Protein AF-A0A0N0TQ37-F1 (afdb_monomer)

pLDDT: mean 84.05, std 17.1, range [39.34, 98.06]

Mean predicted aligned error: 6.68 Å

Sequence (77 aa):
MGRAVQRVWLNPAHGPAVGRFARERPLVWLDDDFDLFPTARRAFLDRRRDPTALIAVDPATGITADHLAAVEVALRS

Radius of gyration: 13.67 Å; Cα contacts (8 Å, |Δi|>4): 65; chains: 1; bounding box: 27×43×22 Å

Solvent-accessible surface area (backbone atoms only — not comparable to full-atom values): 4972 Å² total; per-r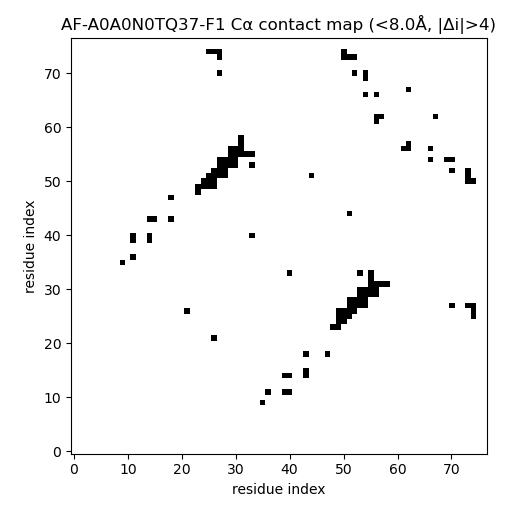esidue (Å²): 141,91,84,75,73,79,75,74,75,78,50,81,67,49,51,63,55,52,49,64,70,45,56,89,41,71,42,74,47,77,45,68,60,68,78,79,43,54,69,52,48,48,59,42,55,75,70,50,89,45,61,72,46,79,44,78,42,50,83,92,77,44,91,49,72,68,57,51,52,51,48,54,54,66,73,74,110

Secondary structure (DSSP, 8-state):
---SSTTSS--TTHHHHHHHHHTTS-EEEEES-TTSSHHHHHHHHTT--S-EEEEE-BTTTBS-HHHHHHHHHHHH-

Foldseek 3Di:
DDDPPVPPPLDLVVLVVQCVVCPLHAEEAEEQCCPVCVPSNVVSVVPHPHQYHYHHDDPVVPDDPVNVVVVVVSRVD

Nearest PDB structures (foldseek):
  3jy6-assembly2_C  TM=5.574E-01  e=1.636E+00  Levilactobacillus brevis ATCC 367
  5vps-assembly1_A  TM=5.590E-01  e=1.524E+00  Burkholderia ambifaria MC40-6
  5idy-assembly1_B  TM=5.456E-01  e=1.883E+00  Burkholderia vietnamiensis G4
  6cn0-assembly1_A  TM=3.789E-01  e=2.021E+00  Proteus mirabilis

Structure (mmCIF, N/CA/C/O backbone):
data_AF-A0A0N0TQ37-F1
#
_entry.id   AF-A0A0N0TQ37-F1
#
loop_
_atom_site.group_PDB
_atom_site.id
_atom_site.type_symbol
_atom_site.label_atom_id
_atom_site.label_alt_id
_atom_site.label_comp_id
_atom_site.label_asym_id
_atom_site.label_entity_id
_atom_site.label_seq_id
_atom_site.pdbx_PDB_ins_code
_atom_site.Cartn_x
_atom_site.Cartn_y
_atom_site.Cartn_z
_atom_site.occupancy
_atom_site.B_iso_or_equiv
_atom_site.auth_seq_id
_atom_site.auth_comp_id
_atom_site.auth_asym_id
_atom_site.auth_atom_id
_atom_site.pdbx_PDB_model_num
ATOM 1 N N . MET A 1 1 ? 14.552 28.095 -2.403 1.00 42.19 1 MET A N 1
ATOM 2 C CA . MET A 1 1 ? 15.411 27.206 -1.589 1.00 42.19 1 MET A CA 1
ATOM 3 C C . MET A 1 1 ? 14.519 26.095 -1.043 1.00 42.19 1 MET A C 1
ATOM 5 O O . MET A 1 1 ? 13.509 26.446 -0.457 1.00 42.19 1 MET A O 1
ATOM 9 N N . GLY A 1 2 ? 14.796 24.809 -1.306 1.00 45.75 2 GLY A N 1
ATOM 10 C CA . GLY A 1 2 ? 13.971 23.701 -0.771 1.00 45.75 2 GLY A CA 1
ATOM 11 C C . GLY A 1 2 ? 13.765 22.476 -1.675 1.00 45.75 2 GLY A C 1
ATOM 12 O O . GLY A 1 2 ? 12.689 21.900 -1.657 1.00 45.75 2 GLY A O 1
ATOM 13 N N . ARG A 1 3 ? 14.742 22.079 -2.505 1.00 51.06 3 ARG A N 1
ATOM 14 C CA . ARG A 1 3 ? 14.538 21.034 -3.537 1.00 51.06 3 ARG A CA 1
ATOM 15 C C . ARG A 1 3 ? 15.580 19.905 -3.536 1.00 51.06 3 ARG A C 1
ATOM 17 O O . ARG A 1 3 ? 15.783 19.257 -4.560 1.00 51.06 3 ARG A O 1
ATOM 24 N N . ALA A 1 4 ? 16.259 19.695 -2.405 1.00 44.03 4 ALA A N 1
ATOM 25 C CA . ALA A 1 4 ? 17.394 18.769 -2.302 1.00 44.03 4 ALA A CA 1
ATOM 26 C C . ALA A 1 4 ? 17.162 17.545 -1.392 1.00 44.03 4 ALA A C 1
ATOM 28 O O . ALA A 1 4 ? 17.917 16.587 -1.504 1.00 44.03 4 ALA A O 1
ATOM 29 N N . VAL A 1 5 ? 16.118 17.517 -0.550 1.00 47.00 5 VAL A N 1
ATOM 30 C CA . VAL A 1 5 ? 15.898 16.395 0.395 1.00 47.00 5 VAL A CA 1
ATOM 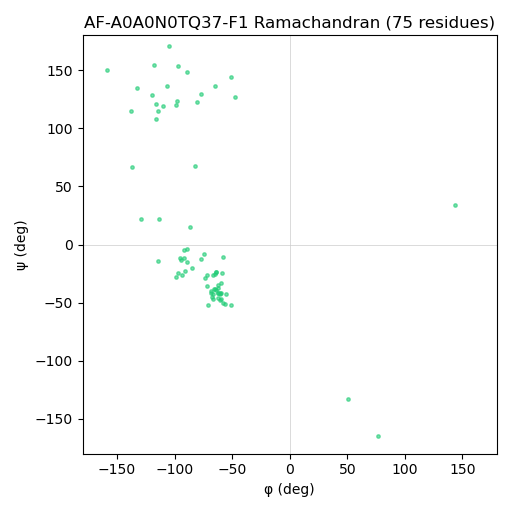31 C C . VAL A 1 5 ? 14.973 15.304 -0.174 1.00 47.00 5 VAL A C 1
ATOM 33 O O . VAL A 1 5 ? 15.128 14.131 0.145 1.00 47.00 5 VAL A O 1
ATOM 36 N N . GLN A 1 6 ? 14.079 15.654 -1.105 1.00 45.56 6 GLN A N 1
ATOM 37 C CA . GLN A 1 6 ? 13.101 14.721 -1.694 1.00 45.56 6 GLN A CA 1
ATOM 38 C C . GLN A 1 6 ? 13.695 13.718 -2.702 1.00 45.56 6 GLN A C 1
ATOM 40 O O . GLN A 1 6 ? 13.005 12.812 -3.145 1.00 45.56 6 GLN A O 1
ATOM 45 N N . ARG A 1 7 ? 14.971 13.854 -3.093 1.00 44.53 7 ARG A N 1
ATOM 46 C CA . ARG A 1 7 ? 15.573 13.024 -4.156 1.00 44.53 7 ARG A CA 1
ATOM 47 C C . ARG A 1 7 ? 16.328 11.788 -3.640 1.00 44.53 7 ARG A C 1
ATOM 49 O O . ARG A 1 7 ? 16.674 10.931 -4.440 1.00 44.53 7 ARG A O 1
ATOM 56 N N . VAL A 1 8 ? 16.575 11.692 -2.328 1.00 39.34 8 VAL A N 1
ATOM 57 C CA . VAL A 1 8 ? 17.302 10.571 -1.689 1.00 39.34 8 VAL A CA 1
ATOM 58 C C . VAL A 1 8 ? 16.364 9.442 -1.226 1.00 39.34 8 VAL A C 1
ATOM 60 O O . VAL A 1 8 ? 16.798 8.298 -1.127 1.00 39.34 8 VAL A O 1
ATOM 63 N N . TRP A 1 9 ? 15.078 9.726 -0.996 1.00 40.09 9 TRP A N 1
ATOM 64 C CA . TRP A 1 9 ? 14.119 8.763 -0.425 1.00 40.09 9 TRP A CA 1
ATOM 65 C C . TRP A 1 9 ? 13.331 7.931 -1.447 1.00 40.09 9 TRP A C 1
ATOM 67 O O . TRP A 1 9 ? 12.639 6.991 -1.068 1.00 40.09 9 TRP A O 1
ATOM 77 N N . LEU A 1 10 ? 13.500 8.199 -2.741 1.00 50.56 10 LEU A N 1
ATOM 78 C CA . LEU A 1 10 ? 12.880 7.450 -3.834 1.00 50.56 10 LEU A CA 1
ATOM 79 C C . LEU A 1 10 ? 13.683 6.180 -4.133 1.00 50.56 10 LEU A C 1
ATOM 81 O O . LEU A 1 10 ? 14.369 6.104 -5.152 1.00 50.56 10 LEU A O 1
ATOM 85 N N . ASN A 1 11 ? 13.701 5.219 -3.206 1.00 55.75 11 ASN A N 1
ATOM 86 C CA . ASN A 1 11 ? 14.633 4.099 -3.303 1.00 55.75 11 ASN A CA 1
ATOM 87 C C . ASN A 1 11 ? 13.943 2.738 -3.520 1.00 55.75 11 ASN A C 1
ATOM 89 O O . ASN A 1 11 ? 13.329 2.209 -2.587 1.00 55.75 11 ASN A O 1
ATOM 93 N N . PRO A 1 12 ? 14.143 2.077 -4.680 1.00 57.91 12 PRO A N 1
ATOM 94 C CA . PRO A 1 12 ? 13.757 0.675 -4.872 1.00 57.91 12 PRO A CA 1
ATOM 95 C C . PRO A 1 12 ? 14.421 -0.297 -3.871 1.00 57.91 12 PRO A C 1
ATOM 97 O O . PRO A 1 12 ? 14.017 -1.456 -3.780 1.00 57.91 12 PRO A O 1
ATOM 100 N N . ALA A 1 13 ? 15.411 0.149 -3.089 1.00 63.34 13 ALA A N 1
ATOM 101 C CA . ALA A 1 13 ? 16.060 -0.643 -2.046 1.00 63.34 13 ALA A CA 1
ATOM 102 C C . ALA A 1 13 ? 15.256 -0.795 -0.739 1.00 63.34 13 ALA A C 1
ATOM 104 O O . ALA A 1 13 ? 15.621 -1.639 0.083 1.00 63.34 13 ALA A O 1
ATOM 105 N N . HIS A 1 14 ? 14.180 -0.030 -0.511 1.00 77.75 14 HIS A N 1
ATOM 106 C CA . HIS A 1 14 ? 13.447 -0.129 0.761 1.00 77.75 14 HIS A CA 1
ATOM 107 C C . HIS A 1 14 ? 12.648 -1.429 0.887 1.00 77.75 14 HIS A C 1
ATOM 109 O O . HIS A 1 14 ? 12.629 -2.020 1.965 1.00 77.75 14 HIS A O 1
ATOM 115 N N . GLY A 1 15 ? 12.077 -1.938 -0.211 1.00 79.25 15 GLY A N 1
ATOM 116 C CA . GLY A 1 15 ? 11.311 -3.192 -0.217 1.00 79.25 15 GLY A CA 1
ATOM 117 C C . GLY A 1 15 ? 12.058 -4.368 0.433 1.00 79.25 15 GLY A C 1
ATOM 118 O O . GLY A 1 15 ? 11.530 -4.977 1.363 1.00 79.25 15 GLY A O 1
ATOM 119 N N . PRO A 1 16 ? 13.307 -4.674 0.032 1.00 86.81 16 PRO A N 1
ATOM 120 C CA . PRO A 1 16 ? 14.122 -5.693 0.696 1.00 86.81 16 PRO A CA 1
ATOM 121 C C . PRO A 1 16 ? 14.322 -5.478 2.204 1.00 86.81 16 PRO A C 1
ATOM 123 O O . PRO A 1 16 ? 14.234 -6.438 2.973 1.00 86.81 16 PRO A O 1
ATOM 126 N N . ALA A 1 17 ? 14.575 -4.243 2.648 1.00 88.25 17 ALA A N 1
ATOM 127 C CA . ALA A 1 17 ? 14.771 -3.935 4.065 1.00 88.25 17 ALA A CA 1
ATOM 128 C C . ALA A 1 17 ? 13.475 -4.118 4.870 1.00 88.25 17 ALA A C 1
ATOM 130 O O . ALA A 1 17 ? 13.486 -4.768 5.917 1.00 88.25 17 ALA A O 1
ATOM 131 N N . VAL A 1 18 ? 12.354 -3.621 4.341 1.00 87.25 18 VAL A N 1
ATOM 132 C CA . VAL A 1 18 ? 11.020 -3.784 4.932 1.00 87.25 18 VAL A CA 1
ATOM 133 C C . VAL A 1 18 ? 10.637 -5.262 4.994 1.00 87.25 18 VAL A C 1
ATOM 135 O O . VAL A 1 18 ? 10.227 -5.745 6.047 1.00 87.25 18 VAL A O 1
ATOM 138 N N . GLY A 1 19 ? 10.851 -6.020 3.916 1.00 88.12 19 GLY A N 1
ATOM 139 C CA . GLY A 1 1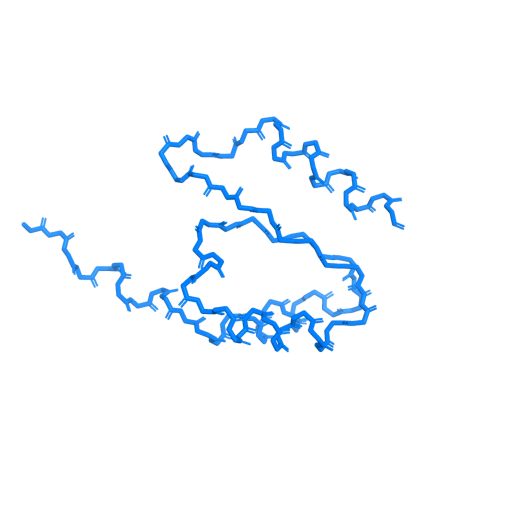9 ? 10.595 -7.462 3.887 1.00 88.12 19 GLY A CA 1
ATOM 140 C C . GLY A 1 19 ? 11.440 -8.228 4.908 1.00 88.12 19 GLY A C 1
ATOM 141 O O . GLY A 1 19 ? 10.923 -9.084 5.625 1.00 88.12 19 GLY A O 1
ATOM 142 N N . ARG A 1 20 ? 12.725 -7.878 5.047 1.00 89.50 20 ARG A N 1
ATOM 143 C CA . ARG A 1 20 ? 13.611 -8.460 6.069 1.00 89.50 20 ARG A CA 1
ATOM 144 C C . ARG A 1 20 ? 13.149 -8.133 7.487 1.00 89.50 20 ARG A C 1
ATOM 146 O O . ARG A 1 20 ? 13.266 -8.983 8.368 1.00 89.50 20 ARG A O 1
ATOM 153 N N . PHE A 1 21 ? 12.667 -6.916 7.718 1.00 89.25 21 PHE A N 1
ATOM 154 C CA . PHE A 1 21 ? 12.112 -6.521 9.007 1.00 89.25 21 PHE A CA 1
ATOM 155 C C . PHE A 1 21 ? 10.823 -7.292 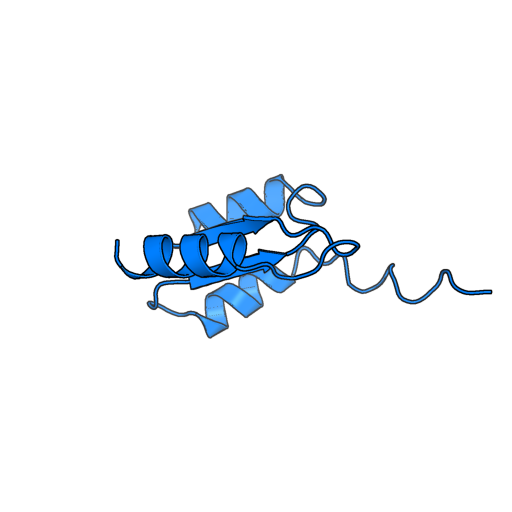9.314 1.00 89.25 21 PHE A C 1
ATOM 157 O O . PHE A 1 21 ? 10.680 -7.840 10.408 1.00 89.25 21 PHE A O 1
ATOM 164 N N . ALA A 1 22 ? 9.909 -7.385 8.347 1.00 90.81 22 ALA A N 1
ATOM 165 C CA . ALA A 1 22 ? 8.649 -8.104 8.493 1.00 90.81 22 ALA A CA 1
ATOM 166 C C . ALA A 1 22 ? 8.869 -9.604 8.758 1.00 90.81 22 ALA A C 1
ATOM 168 O O . ALA A 1 22 ? 8.181 -10.168 9.611 1.00 90.81 22 ALA A O 1
ATOM 169 N N . ARG A 1 23 ? 9.880 -10.224 8.126 1.00 91.12 23 ARG A N 1
ATOM 170 C CA . ARG A 1 23 ? 10.094 -11.685 8.141 1.00 91.12 23 ARG A CA 1
ATOM 171 C C . ARG A 1 23 ? 8.795 -12.404 7.758 1.00 91.12 23 ARG A C 1
ATOM 173 O O . ARG A 1 23 ? 8.152 -11.982 6.813 1.00 91.12 23 ARG A O 1
ATOM 180 N N . GLU A 1 24 ? 8.390 -13.432 8.490 1.00 93.38 24 GLU A N 1
ATOM 181 C CA . GLU A 1 24 ? 7.197 -14.252 8.220 1.00 93.38 24 GLU A CA 1
ATOM 182 C C . GLU A 1 24 ? 5.912 -13.662 8.830 1.00 93.38 24 GLU A C 1
ATOM 184 O O . GLU A 1 24 ? 4.907 -14.341 9.010 1.00 93.38 24 GLU A O 1
ATOM 189 N N . ARG A 1 25 ? 5.939 -12.386 9.232 1.00 92.56 25 ARG A N 1
ATOM 190 C CA . ARG A 1 25 ? 4.768 -11.719 9.810 1.00 92.56 25 ARG A CA 1
ATOM 191 C C . ARG A 1 25 ? 3.936 -11.067 8.708 1.00 92.56 25 ARG A C 1
ATOM 193 O O . ARG A 1 25 ? 4.526 -10.556 7.747 1.00 92.56 25 ARG A O 1
ATOM 200 N N . PRO A 1 26 ? 2.603 -10.992 8.872 1.00 92.75 26 PRO A N 1
ATOM 201 C CA . PRO A 1 26 ? 1.775 -10.082 8.095 1.00 92.75 26 PRO A CA 1
ATOM 202 C C . PRO A 1 26 ? 2.326 -8.653 8.144 1.00 92.75 26 PRO A C 1
ATOM 204 O O . PRO A 1 26 ? 2.869 -8.215 9.164 1.00 92.75 26 PRO A O 1
ATOM 207 N N . LEU A 1 27 ? 2.206 -7.934 7.032 1.00 94.25 27 LEU A N 1
ATOM 208 C CA . LEU A 1 27 ? 2.720 -6.578 6.877 1.00 94.25 27 LEU A CA 1
ATOM 209 C C . LEU A 1 27 ? 1.652 -5.677 6.264 1.00 94.25 27 LEU A C 1
ATOM 211 O O . LEU A 1 27 ? 1.061 -6.009 5.242 1.00 94.25 27 LEU A O 1
ATOM 215 N N . VAL A 1 28 ? 1.492 -4.487 6.830 1.00 95.81 28 VAL A N 1
ATOM 216 C CA . VAL A 1 28 ? 0.807 -3.381 6.163 1.00 95.81 28 VAL A CA 1
ATOM 217 C C . VAL A 1 28 ? 1.790 -2.228 6.033 1.00 95.81 28 VAL A C 1
ATOM 219 O O . VAL A 1 28 ? 2.435 -1.857 7.013 1.00 95.81 28 VAL A O 1
ATOM 222 N N . TRP A 1 29 ? 1.937 -1.692 4.824 1.00 94.12 29 TRP A N 1
ATOM 223 C CA . TRP A 1 29 ? 2.801 -0.549 4.536 1.00 94.12 29 TRP A CA 1
ATOM 224 C C . TRP A 1 29 ? 1.933 0.615 4.059 1.00 94.12 29 TRP A C 1
ATOM 226 O O . TRP A 1 29 ? 1.221 0.483 3.066 1.00 94.12 29 TRP A O 1
ATOM 236 N N . LEU A 1 30 ? 1.992 1.733 4.785 1.00 94.56 30 LEU A N 1
ATOM 237 C CA . LEU A 1 30 ? 1.386 3.003 4.398 1.00 94.56 30 LEU A CA 1
ATOM 238 C C . LEU A 1 30 ? 2.451 3.900 3.767 1.00 94.56 30 LEU A C 1
ATOM 240 O O . LEU A 1 30 ? 3.477 4.144 4.402 1.00 94.56 30 LEU A O 1
ATOM 244 N N . ASP A 1 31 ? 2.224 4.357 2.543 1.00 91.69 31 ASP A N 1
ATOM 245 C CA . ASP A 1 31 ? 3.180 5.175 1.784 1.00 91.69 31 ASP A CA 1
ATOM 246 C C . ASP A 1 31 ? 2.444 5.947 0.681 1.00 91.69 31 ASP A C 1
ATOM 248 O O . ASP A 1 31 ? 1.424 5.471 0.187 1.00 91.69 31 ASP A O 1
ATOM 252 N N . ASP A 1 32 ? 2.915 7.127 0.297 1.00 90.88 32 ASP A N 1
ATOM 253 C CA . ASP A 1 32 ? 2.306 7.957 -0.750 1.00 90.88 32 ASP A CA 1
ATOM 254 C C . ASP A 1 32 ? 2.847 7.659 -2.156 1.00 90.88 32 ASP A C 1
ATOM 256 O O . ASP A 1 32 ? 2.207 7.975 -3.158 1.00 90.88 32 ASP A O 1
ATOM 260 N N . ASP A 1 33 ? 3.974 6.951 -2.243 1.00 88.75 33 ASP A N 1
ATOM 261 C CA . ASP A 1 33 ? 4.787 6.895 -3.459 1.00 88.75 33 ASP A CA 1
ATOM 262 C C . ASP A 1 33 ? 4.839 5.504 -4.131 1.00 88.75 33 ASP A C 1
ATOM 264 O O . ASP A 1 33 ? 5.738 5.194 -4.923 1.00 88.75 33 ASP A O 1
ATOM 268 N N . PHE A 1 34 ? 3.857 4.629 -3.879 1.00 86.75 34 PHE A N 1
ATOM 269 C CA . PHE A 1 34 ? 3.866 3.250 -4.401 1.00 86.75 34 PHE A CA 1
ATOM 270 C C . PHE A 1 34 ? 3.916 3.129 -5.932 1.00 86.75 34 PHE A C 1
ATOM 272 O O . PHE A 1 34 ? 4.359 2.096 -6.449 1.00 86.75 34 PHE A O 1
ATOM 279 N N . ASP A 1 35 ? 3.460 4.145 -6.663 1.00 86.38 35 ASP A N 1
ATOM 280 C CA . ASP A 1 35 ? 3.434 4.143 -8.128 1.00 86.38 35 ASP A CA 1
ATOM 281 C C . ASP A 1 35 ? 4.713 4.694 -8.770 1.00 86.38 35 ASP A C 1
ATOM 283 O O . ASP A 1 35 ? 4.877 4.591 -9.986 1.00 86.38 35 ASP A O 1
ATOM 287 N N . LEU A 1 36 ? 5.672 5.193 -7.981 1.00 86.62 36 LEU A N 1
ATOM 288 C CA . LEU A 1 36 ? 6.946 5.684 -8.514 1.00 86.62 36 LEU A CA 1
ATOM 289 C C . LEU A 1 36 ? 7.865 4.555 -9.008 1.00 86.62 36 LEU A C 1
ATOM 291 O O . LEU A 1 36 ? 8.670 4.764 -9.916 1.00 86.62 36 LEU A O 1
ATOM 295 N N . PHE A 1 37 ? 7.722 3.338 -8.465 1.00 85.44 37 PHE A N 1
ATOM 296 C CA . PHE A 1 37 ? 8.524 2.166 -8.848 1.00 85.44 37 PHE A CA 1
ATOM 297 C C . PHE A 1 37 ? 7.673 0.889 -8.993 1.00 85.44 37 PHE A C 1
ATOM 299 O O . PHE A 1 37 ? 7.855 -0.076 -8.240 1.00 85.44 37 PHE A O 1
ATOM 306 N N . PRO A 1 38 ? 6.769 0.814 -9.987 1.00 87.06 38 PRO A N 1
ATOM 307 C CA . PRO A 1 38 ? 5.781 -0.262 -10.090 1.00 8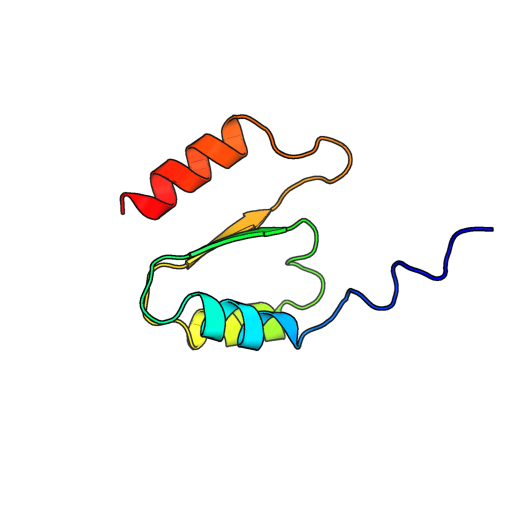7.06 38 PRO A CA 1
ATOM 308 C C . PRO A 1 38 ? 6.412 -1.653 -10.266 1.00 87.06 38 PRO A C 1
ATOM 310 O O . PRO A 1 38 ? 5.917 -2.630 -9.701 1.00 87.06 38 PRO A O 1
ATOM 313 N N . THR A 1 39 ? 7.538 -1.754 -10.982 1.00 89.06 39 THR A N 1
ATOM 314 C CA . THR A 1 39 ? 8.282 -3.016 -11.152 1.00 89.06 39 THR A CA 1
ATOM 315 C C . THR A 1 39 ? 8.924 -3.483 -9.845 1.00 89.06 39 THR A C 1
ATOM 317 O O . THR A 1 39 ? 8.859 -4.665 -9.516 1.00 89.06 39 THR A O 1
ATOM 320 N N . ALA A 1 40 ? 9.515 -2.568 -9.069 1.00 86.00 40 ALA A N 1
ATOM 321 C CA . ALA A 1 40 ? 10.113 -2.903 -7.777 1.00 86.00 40 ALA A CA 1
ATOM 322 C C . ALA A 1 40 ? 9.037 -3.293 -6.754 1.00 86.00 40 ALA A C 1
ATOM 324 O O . ALA A 1 40 ? 9.207 -4.282 -6.042 1.00 86.00 40 ALA A O 1
ATOM 325 N N . ARG A 1 41 ? 7.899 -2.582 -6.747 1.00 90.12 41 ARG A N 1
ATOM 326 C CA . ARG A 1 41 ? 6.708 -2.929 -5.959 1.00 90.12 41 ARG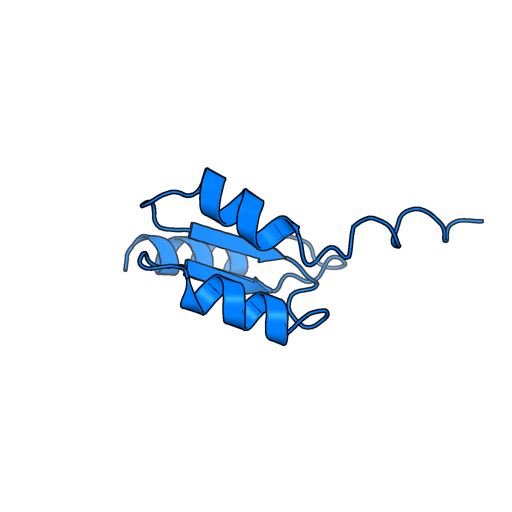 A CA 1
ATOM 327 C C . ARG A 1 41 ? 6.228 -4.343 -6.271 1.00 90.12 41 ARG A C 1
ATOM 329 O O . ARG A 1 41 ? 6.057 -5.142 -5.354 1.00 90.12 41 ARG A O 1
ATOM 336 N N . ARG A 1 42 ? 6.052 -4.671 -7.557 1.00 91.50 42 ARG A N 1
ATOM 337 C CA . ARG A 1 42 ? 5.653 -6.018 -7.993 1.00 91.50 42 ARG A CA 1
ATOM 338 C C . ARG A 1 42 ? 6.649 -7.068 -7.504 1.00 91.50 42 ARG A C 1
ATOM 340 O O . ARG A 1 42 ? 6.255 -8.002 -6.822 1.00 91.50 42 ARG A O 1
ATOM 347 N N . ALA A 1 43 ? 7.941 -6.852 -7.741 1.00 90.69 43 ALA A N 1
ATOM 348 C CA . ALA A 1 43 ? 8.985 -7.781 -7.319 1.00 90.69 43 ALA A CA 1
ATOM 349 C C . ALA A 1 43 ? 9.117 -7.915 -5.788 1.00 90.69 43 ALA A C 1
ATOM 351 O O . ALA A 1 43 ? 9.645 -8.913 -5.301 1.00 90.69 43 ALA A O 1
ATOM 352 N N . PHE A 1 44 ? 8.712 -6.908 -5.013 1.00 90.38 44 PHE A N 1
ATOM 353 C CA . PHE A 1 44 ? 8.609 -7.009 -3.560 1.00 90.38 44 PHE A CA 1
ATOM 354 C C . PHE A 1 44 ? 7.438 -7.912 -3.163 1.00 90.38 44 PHE A C 1
ATOM 356 O O . PHE A 1 44 ? 7.653 -8.873 -2.428 1.00 90.38 44 PHE A O 1
ATOM 363 N N . LEU A 1 45 ? 6.240 -7.649 -3.693 1.00 92.12 45 LEU A N 1
ATOM 364 C CA . LEU A 1 45 ? 5.039 -8.439 -3.410 1.00 92.12 45 LEU A CA 1
ATOM 365 C C . LEU A 1 45 ? 5.202 -9.904 -3.833 1.00 92.12 45 LEU A C 1
ATOM 367 O O . LEU A 1 45 ? 4.897 -10.790 -3.047 1.00 92.12 45 LEU A O 1
ATOM 371 N N . ASP A 1 46 ? 5.778 -10.166 -5.007 1.00 93.06 46 ASP A N 1
ATOM 372 C CA . ASP A 1 46 ? 5.982 -11.530 -5.519 1.00 93.06 46 ASP A CA 1
ATOM 373 C C . ASP A 1 46 ? 6.944 -12.360 -4.643 1.00 93.06 46 ASP A C 1
ATOM 375 O O . ASP A 1 46 ? 6.907 -13.590 -4.654 1.00 93.06 46 ASP A O 1
ATOM 379 N N . ARG A 1 47 ? 7.831 -11.707 -3.875 1.00 90.69 47 ARG A N 1
ATOM 380 C CA . ARG A 1 47 ? 8.743 -12.382 -2.933 1.00 90.69 47 ARG A CA 1
ATOM 381 C C . ARG A 1 47 ? 8.108 -12.644 -1.572 1.00 90.69 47 ARG A C 1
ATOM 383 O O . ARG A 1 47 ? 8.634 -13.460 -0.812 1.00 90.69 47 ARG A O 1
ATOM 390 N N . ARG A 1 48 ? 7.040 -11.927 -1.228 1.00 90.50 48 ARG A N 1
ATOM 391 C CA . ARG A 1 48 ? 6.340 -12.091 0.045 1.00 90.50 48 ARG A CA 1
ATOM 392 C C . ARG A 1 48 ? 5.478 -13.346 -0.031 1.00 90.50 48 ARG A C 1
ATOM 394 O O . ARG A 1 48 ? 4.730 -13.537 -0.981 1.00 90.50 48 ARG A O 1
ATOM 401 N N . ARG A 1 49 ? 5.604 -14.210 0.975 1.00 89.44 49 ARG A N 1
ATOM 402 C CA . ARG A 1 49 ? 4.735 -15.385 1.145 1.00 89.44 49 ARG A CA 1
ATOM 403 C C . ARG A 1 49 ? 3.598 -15.108 2.122 1.00 89.44 49 ARG A C 1
ATOM 405 O O . ARG A 1 49 ? 2.556 -15.744 2.034 1.00 89.44 49 ARG A O 1
ATOM 412 N N . ASP A 1 50 ? 3.808 -14.145 3.012 1.00 91.06 50 ASP A N 1
ATOM 413 C CA . ASP A 1 50 ? 2.863 -13.762 4.053 1.00 91.06 50 ASP A CA 1
ATOM 414 C C . ASP A 1 50 ? 2.026 -12.550 3.617 1.00 91.06 50 ASP A C 1
ATOM 416 O O . ASP A 1 50 ? 2.514 -11.718 2.830 1.00 91.06 50 ASP A O 1
ATOM 420 N N . PRO A 1 51 ? 0.800 -12.402 4.158 1.00 91.44 51 PRO A N 1
ATOM 421 C CA . PRO A 1 51 ? -0.101 -11.306 3.824 1.00 91.44 51 PRO A CA 1
ATOM 422 C C . PRO A 1 51 ? 0.610 -9.954 3.853 1.00 91.44 51 PRO A C 1
ATOM 424 O O . PRO A 1 51 ? 1.315 -9.608 4.806 1.00 91.44 51 PRO A O 1
ATOM 427 N N . THR A 1 52 ? 0.483 -9.211 2.756 1.00 93.44 52 THR A N 1
ATOM 428 C CA . THR A 1 52 ? 1.104 -7.897 2.601 1.00 93.44 52 THR A CA 1
ATOM 429 C C . THR A 1 52 ? 0.121 -6.948 1.937 1.00 93.44 52 THR A C 1
ATOM 431 O O . THR A 1 52 ? -0.224 -7.146 0.774 1.00 93.44 52 THR A O 1
ATOM 434 N N . ALA A 1 53 ? -0.306 -5.914 2.659 1.00 94.62 53 ALA A N 1
ATOM 435 C CA . ALA A 1 53 ? -1.145 -4.848 2.123 1.00 94.62 53 ALA A CA 1
ATOM 436 C C . ALA A 1 53 ? -0.334 -3.561 1.942 1.00 94.62 53 ALA A C 1
ATOM 438 O O . ALA A 1 53 ? 0.452 -3.177 2.809 1.00 94.62 53 ALA A O 1
ATOM 439 N N . LEU A 1 54 ? -0.539 -2.897 0.807 1.00 94.38 54 LEU A N 1
ATOM 440 C CA . LEU A 1 54 ? 0.009 -1.576 0.514 1.00 94.38 54 LEU A CA 1
ATOM 441 C C . LEU A 1 54 ? -1.158 -0.589 0.521 1.00 94.38 54 LEU A C 1
ATOM 443 O O . LEU A 1 54 ? -2.098 -0.760 -0.254 1.00 94.38 54 LEU A O 1
ATOM 447 N N . ILE A 1 55 ? -1.119 0.401 1.408 1.00 95.50 55 ILE A N 1
ATOM 448 C CA . ILE A 1 55 ? -2.189 1.386 1.591 1.00 95.50 55 ILE A CA 1
ATOM 449 C C . ILE A 1 55 ? -1.632 2.753 1.223 1.00 95.50 55 ILE A C 1
ATOM 451 O O . ILE A 1 55 ? -0.798 3.299 1.944 1.00 95.50 55 ILE A O 1
ATOM 455 N N . ALA A 1 56 ? -2.073 3.288 0.088 1.00 94.56 56 ALA A N 1
ATOM 456 C CA . ALA A 1 56 ? -1.657 4.616 -0.335 1.00 94.56 56 ALA A CA 1
ATOM 457 C C . ALA A 1 56 ? -2.16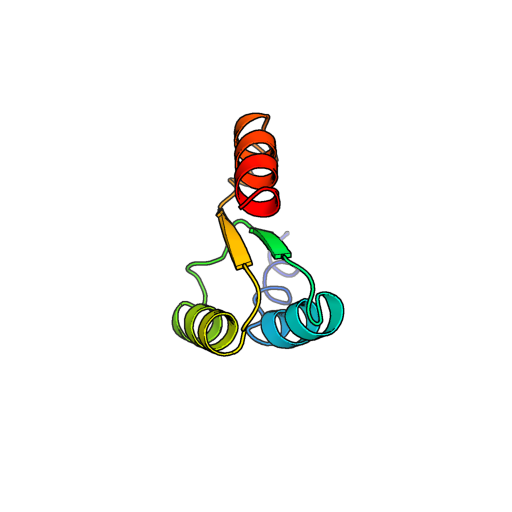5 5.672 0.656 1.00 94.56 56 ALA A C 1
ATOM 459 O O . ALA A 1 56 ? -3.323 5.609 1.070 1.00 94.56 56 ALA A O 1
ATOM 460 N N . VAL A 1 57 ? -1.318 6.634 1.015 1.00 95.19 57 VAL A N 1
ATOM 461 C CA . VAL A 1 57 ? -1.717 7.811 1.802 1.00 95.19 57 VAL A CA 1
ATOM 462 C C . VAL A 1 57 ? -1.482 9.082 0.995 1.00 95.19 57 VAL A C 1
ATOM 464 O O . VAL A 1 57 ? -0.637 9.110 0.112 1.00 95.19 57 VAL A O 1
ATOM 467 N N . ASP A 1 58 ? -2.229 10.141 1.293 1.00 94.06 58 ASP A N 1
ATOM 468 C CA . ASP A 1 58 ? -1.958 11.477 0.758 1.00 94.06 58 ASP A CA 1
ATOM 469 C C . ASP A 1 58 ? -1.191 12.282 1.820 1.00 94.06 58 ASP A C 1
ATOM 471 O O . ASP A 1 58 ? -1.734 12.498 2.911 1.00 94.06 58 ASP A O 1
ATOM 475 N N . PRO A 1 59 ? 0.038 12.759 1.551 1.00 92.94 59 PRO A N 1
ATOM 476 C CA . PRO A 1 59 ? 0.819 13.515 2.525 1.00 92.94 59 PRO A CA 1
ATOM 477 C C . PRO A 1 59 ? 0.165 14.850 2.914 1.00 92.94 59 PRO A C 1
ATOM 479 O O . PRO A 1 59 ? 0.442 15.358 4.000 1.00 92.94 59 PRO A O 1
ATOM 482 N N . ALA A 1 60 ? -0.706 15.422 2.073 1.00 95.94 60 ALA A N 1
ATOM 483 C CA . ALA A 1 60 ? -1.427 16.654 2.391 1.00 95.94 60 ALA A CA 1
ATOM 484 C C . ALA A 1 60 ? -2.541 16.428 3.425 1.00 95.94 60 ALA A C 1
ATOM 486 O O . ALA A 1 60 ? -2.866 17.335 4.192 1.00 95.94 60 ALA A O 1
ATOM 487 N N . THR A 1 61 ? -3.102 15.218 3.458 1.00 95.62 61 THR A N 1
ATOM 488 C CA . THR A 1 61 ? -4.184 14.831 4.377 1.00 95.62 61 THR A CA 1
ATOM 489 C C . THR A 1 61 ? -3.654 14.071 5.600 1.00 95.62 61 THR A C 1
ATOM 491 O O . THR A 1 61 ? -4.234 14.141 6.684 1.00 95.62 61 THR A O 1
ATOM 494 N N . GLY A 1 62 ? -2.524 13.378 5.453 1.00 93.06 62 GLY A N 1
ATOM 495 C CA . GLY A 1 62 ? -1.923 12.536 6.480 1.00 93.06 62 GLY A CA 1
ATOM 496 C C . GLY A 1 62 ? -2.636 11.191 6.659 1.00 93.06 62 GLY A C 1
ATOM 497 O O . GLY A 1 62 ? -3.418 10.738 5.822 1.00 93.06 62 GLY A O 1
ATOM 498 N N . ILE A 1 63 ? -2.344 10.515 7.774 1.00 96.94 63 ILE A N 1
ATOM 499 C CA . ILE A 1 63 ? -2.979 9.239 8.125 1.00 96.94 63 ILE A CA 1
ATOM 500 C C . ILE A 1 63 ? -4.359 9.512 8.738 1.00 96.94 63 ILE A C 1
ATOM 502 O O . ILE A 1 63 ? -4.463 10.195 9.754 1.00 96.94 63 ILE A O 1
ATOM 506 N N . THR A 1 64 ? -5.410 8.952 8.138 1.00 97.44 64 THR A N 1
ATOM 507 C CA . THR A 1 64 ? -6.805 9.107 8.559 1.00 97.44 64 THR A CA 1
ATOM 508 C C . THR A 1 64 ? -7.319 7.851 9.266 1.00 97.44 64 THR A C 1
ATOM 510 O O . THR A 1 64 ? -6.677 6.797 9.253 1.00 97.44 64 THR A O 1
ATOM 513 N N . ALA A 1 65 ? -8.515 7.948 9.852 1.00 98.06 65 ALA A N 1
ATOM 514 C CA . ALA A 1 65 ? -9.210 6.800 10.432 1.00 98.06 65 ALA A CA 1
ATOM 515 C C . ALA A 1 65 ? -9.483 5.692 9.398 1.00 98.06 65 ALA A C 1
ATOM 517 O O . ALA A 1 65 ? -9.395 4.516 9.741 1.00 98.06 65 ALA A O 1
ATOM 518 N N . ASP A 1 66 ? -9.730 6.049 8.135 1.00 97.81 66 ASP A N 1
ATOM 519 C CA . ASP A 1 66 ? -9.963 5.075 7.062 1.00 97.81 66 ASP A CA 1
ATOM 520 C C . ASP A 1 66 ? -8.708 4.244 6.775 1.00 97.81 66 ASP A C 1
ATOM 522 O O . ASP A 1 66 ? -8.795 3.029 6.593 1.00 97.81 66 ASP A O 1
ATOM 526 N N . HIS A 1 67 ? -7.521 4.864 6.815 1.00 97.88 67 HIS A N 1
ATOM 527 C CA . HIS A 1 67 ? -6.262 4.128 6.697 1.00 97.88 67 HIS A CA 1
ATOM 528 C C . HIS A 1 67 ? -6.087 3.139 7.856 1.00 97.88 67 HIS A C 1
ATOM 530 O O . HIS A 1 67 ? -5.682 2.000 7.631 1.00 97.88 67 HIS A O 1
ATOM 5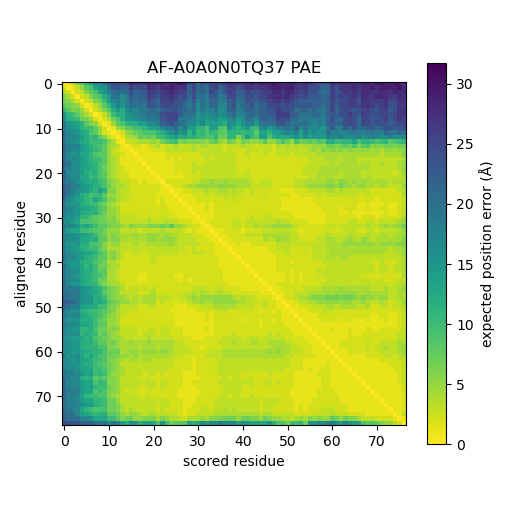36 N N . LEU A 1 68 ? -6.427 3.539 9.087 1.00 97.12 68 LEU A N 1
ATOM 537 C CA . LEU A 1 68 ? -6.340 2.654 10.253 1.00 97.12 68 LEU A CA 1
ATOM 538 C C . LEU A 1 68 ? -7.345 1.497 10.164 1.00 97.12 68 LEU A C 1
ATOM 540 O O . LEU A 1 68 ? -6.974 0.351 10.406 1.00 97.12 68 LEU A O 1
ATOM 544 N N . ALA A 1 69 ? -8.580 1.765 9.739 1.00 97.62 69 ALA A N 1
ATOM 545 C CA . ALA A 1 69 ? -9.578 0.726 9.510 1.00 97.62 69 ALA A CA 1
ATOM 546 C C . ALA A 1 69 ? -9.111 -0.280 8.443 1.00 97.62 69 ALA A C 1
ATOM 548 O O . ALA A 1 69 ? -9.238 -1.491 8.629 1.00 97.62 69 ALA A O 1
ATOM 549 N N . ALA A 1 70 ? -8.502 0.196 7.354 1.00 95.94 70 ALA A N 1
ATOM 550 C CA . ALA A 1 70 ? -7.937 -0.667 6.321 1.00 95.94 70 ALA A CA 1
ATOM 551 C C . ALA A 1 70 ? -6.760 -1.520 6.838 1.00 95.94 70 ALA A C 1
ATOM 553 O O . ALA A 1 70 ? -6.671 -2.701 6.498 1.00 95.94 70 ALA A O 1
ATOM 554 N N . VAL A 1 71 ? -5.896 -0.966 7.701 1.00 95.44 71 VAL A N 1
ATOM 555 C CA . VAL A 1 71 ? -4.835 -1.729 8.388 1.00 95.44 71 VAL A CA 1
ATOM 556 C C . VAL A 1 71 ? -5.437 -2.850 9.231 1.00 95.44 71 VAL A C 1
ATOM 558 O O . VAL A 1 71 ? -4.978 -3.990 9.160 1.00 95.44 71 VAL A O 1
ATOM 561 N N . GLU A 1 72 ? -6.468 -2.549 10.020 1.00 96.19 72 GLU A N 1
ATOM 562 C CA . GLU A 1 72 ? -7.115 -3.544 10.872 1.00 96.19 72 GLU A CA 1
ATOM 563 C C . GLU A 1 72 ? -7.749 -4.676 10.068 1.00 96.19 72 GLU A C 1
ATOM 565 O O . GLU A 1 72 ? -7.618 -5.837 10.450 1.00 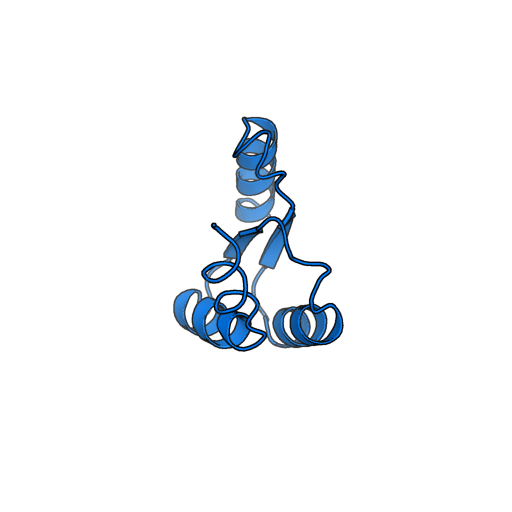96.19 72 GLU A O 1
ATOM 570 N N . VAL A 1 73 ? -8.416 -4.358 8.958 1.00 95.44 73 VAL A N 1
ATOM 571 C CA . VAL A 1 73 ? -8.975 -5.371 8.056 1.00 95.44 73 VAL A CA 1
ATOM 572 C C . VAL A 1 73 ? -7.862 -6.258 7.498 1.00 95.44 73 VAL A C 1
ATOM 574 O O . VAL A 1 73 ? -7.971 -7.480 7.570 1.00 95.44 73 VAL A O 1
ATOM 577 N N . ALA A 1 74 ? -6.771 -5.661 7.013 1.00 91.88 74 ALA A N 1
ATOM 578 C CA . ALA A 1 74 ? -5.662 -6.386 6.395 1.00 91.88 74 ALA A CA 1
ATOM 579 C C . ALA A 1 74 ? -4.870 -7.285 7.364 1.00 91.88 74 ALA A C 1
ATOM 581 O O . ALA A 1 74 ? -4.250 -8.251 6.928 1.00 91.88 74 ALA A O 1
ATOM 582 N N . LEU A 1 75 ? -4.852 -6.976 8.664 1.00 89.19 75 LEU A N 1
ATOM 583 C CA . LEU A 1 75 ? -4.139 -7.776 9.671 1.00 89.19 75 LEU A CA 1
ATOM 584 C C . LEU A 1 75 ? -5.002 -8.866 10.322 1.00 89.19 75 LEU A C 1
ATOM 586 O O . LEU A 1 75 ? -4.462 -9.712 11.035 1.00 89.19 75 LEU A O 1
ATOM 590 N N . ARG A 1 76 ? -6.324 -8.840 10.121 1.00 88.62 76 ARG A N 1
ATOM 591 C CA . ARG A 1 76 ? -7.258 -9.854 10.646 1.00 88.62 76 ARG A CA 1
ATOM 592 C C . ARG A 1 76 ? -7.563 -10.978 9.644 1.00 88.62 76 ARG A C 1
ATOM 594 O O . ARG A 1 76 ? -8.164 -11.970 10.050 1.00 88.62 76 ARG A O 1
ATOM 601 N N . SER A 1 77 ? -7.200 -10.800 8.373 1.00 64.31 77 SER A N 1
ATOM 602 C CA . SER A 1 77 ? -7.354 -11.763 7.268 1.00 64.31 77 SER A CA 1
ATOM 603 C C . SER A 1 77 ? -6.186 -12.735 7.170 1.00 64.31 77 SER A C 1
ATOM 605 O O . SER A 1 77 ? -6.451 -13.933 6.940 1.00 64.31 77 SER A O 1
#